Protein AF-A0A7V9PBM9-F1 (afdb_monomer_lite)

Secondary structure (DSSP, 8-state):
----SS-SSTT---TTS-HHHHHHHHTT-HHHHHHHHHHHTTS--HHHHHHHHHHHHHHHHHHHHHHHHSPPPPGGGGGTTS--

Structure (mmCIF, N/CA/C/O backbone):
data_AF-A0A7V9PBM9-F1
#
_entry.id   AF-A0A7V9PBM9-F1
#
loop_
_atom_site.group_PDB
_atom_site.id
_atom_site.type_symbol
_atom_site.label_atom_id
_atom_site.label_alt_id
_atom_site.label_comp_id
_atom_site.label_asym_id
_atom_site.label_entity_id
_atom_site.label_seq_id
_atom_site.pdbx_PDB_ins_code
_atom_site.Cartn_x
_atom_site.Cartn_y
_atom_site.Cartn_z
_atom_site.occupancy
_atom_site.B_iso_or_equiv
_atom_site.auth_seq_id
_atom_site.auth_comp_id
_atom_site.auth_asym_id
_atom_site.auth_atom_id
_atom_site.pdbx_PDB_model_num
ATOM 1 N N . ARG A 1 1 ? -15.530 14.174 0.131 1.00 86.56 1 ARG A N 1
ATOM 2 C CA . ARG A 1 1 ? -14.195 14.833 0.097 1.00 86.56 1 ARG A CA 1
ATOM 3 C C . ARG A 1 1 ? -13.168 13.825 0.606 1.00 86.56 1 ARG A C 1
ATOM 5 O O . ARG A 1 1 ? -13.536 13.066 1.491 1.00 86.56 1 ARG A O 1
ATOM 12 N N . CYS A 1 2 ? -11.947 13.815 0.074 1.00 95.31 2 CYS A N 1
ATOM 13 C CA . CYS A 1 2 ? -10.860 12.899 0.455 1.00 95.31 2 CYS A CA 1
ATOM 14 C C . CYS A 1 2 ? -9.562 13.675 0.738 1.00 95.31 2 CYS A C 1
ATOM 16 O O . CYS A 1 2 ? -9.523 14.891 0.532 1.00 95.31 2 CYS A O 1
ATOM 18 N N . TYR A 1 3 ? -8.519 12.982 1.205 1.00 96.94 3 TYR A N 1
ATOM 19 C CA . TYR A 1 3 ? -7.222 13.582 1.517 1.00 96.94 3 TYR A CA 1
ATOM 20 C C . TYR A 1 3 ? -6.065 12.636 1.163 1.00 96.94 3 TYR A C 1
ATOM 22 O O . TYR A 1 3 ? -6.166 11.432 1.371 1.00 96.94 3 TYR A O 1
ATOM 30 N N . ARG A 1 4 ? -4.964 13.176 0.626 1.00 96.69 4 ARG A N 1
ATOM 31 C CA . ARG A 1 4 ? -3.763 12.412 0.252 1.00 96.69 4 ARG A CA 1
ATOM 32 C C . ARG A 1 4 ? -2.658 12.664 1.272 1.00 96.69 4 ARG A C 1
ATOM 34 O O . ARG A 1 4 ? -2.160 13.786 1.368 1.00 96.69 4 ARG A O 1
ATOM 41 N N . TYR A 1 5 ? -2.253 11.627 1.996 1.00 95.50 5 TYR A N 1
ATOM 42 C CA . TYR A 1 5 ? -1.257 11.763 3.064 1.00 95.50 5 TYR A CA 1
ATOM 43 C C . TYR A 1 5 ? 0.144 12.083 2.530 1.00 95.50 5 TYR A C 1
ATOM 45 O O . TYR A 1 5 ? 0.808 12.977 3.047 1.00 95.50 5 TYR A O 1
ATOM 53 N N . MET A 1 6 ? 0.557 11.430 1.441 1.00 95.25 6 MET A N 1
ATOM 54 C CA . MET A 1 6 ? 1.879 11.633 0.832 1.00 95.25 6 MET A CA 1
ATOM 55 C C . MET A 1 6 ? 1.953 12.922 0.004 1.00 95.25 6 MET A C 1
ATOM 57 O O . MET A 1 6 ? 0.991 13.693 -0.042 1.00 95.25 6 MET A O 1
ATOM 61 N N . GLY A 1 7 ? 3.098 13.205 -0.618 1.00 95.44 7 GLY A N 1
ATOM 62 C CA . GLY A 1 7 ? 3.273 14.289 -1.590 1.00 95.44 7 GLY A CA 1
ATOM 63 C C . GLY A 1 7 ? 2.603 14.022 -2.943 1.00 95.44 7 GLY A C 1
ATOM 64 O O . GLY A 1 7 ? 1.920 13.014 -3.118 1.00 95.44 7 GLY A O 1
ATOM 65 N N . HIS A 1 8 ? 2.707 14.969 -3.882 1.00 96.06 8 HIS A N 1
ATOM 66 C CA . HIS A 1 8 ? 2.081 14.875 -5.212 1.00 96.06 8 HIS A CA 1
ATOM 67 C C . HIS A 1 8 ? 2.559 13.694 -6.030 1.00 96.06 8 HIS A C 1
ATOM 69 O O . HIS A 1 8 ? 1.761 13.065 -6.720 1.00 96.06 8 HIS A O 1
ATOM 75 N N . SER A 1 9 ? 3.824 13.359 -5.872 1.00 96.12 9 SER A N 1
ATOM 76 C CA . SER A 1 9 ? 4.450 12.186 -6.442 1.00 96.12 9 SER A CA 1
ATOM 77 C C . SER A 1 9 ? 5.529 11.704 -5.480 1.00 96.12 9 SER A C 1
ATOM 79 O O . SER A 1 9 ? 5.779 12.331 -4.448 1.00 96.12 9 SER A O 1
ATOM 81 N N . MET A 1 10 ? 6.219 10.629 -5.855 1.00 94.06 10 MET A N 1
ATOM 82 C CA . MET A 1 10 ? 7.393 10.141 -5.128 1.00 94.06 10 MET A CA 1
ATOM 83 C C . MET A 1 10 ? 8.504 11.196 -4.994 1.00 94.06 10 MET A C 1
ATOM 85 O O . MET A 1 10 ? 9.300 11.127 -4.063 1.00 94.06 10 MET A O 1
ATOM 89 N N . SER A 1 11 ? 8.559 12.180 -5.897 1.00 95.75 11 SER A N 1
ATOM 90 C CA . SER A 1 11 ? 9.573 13.242 -5.894 1.00 95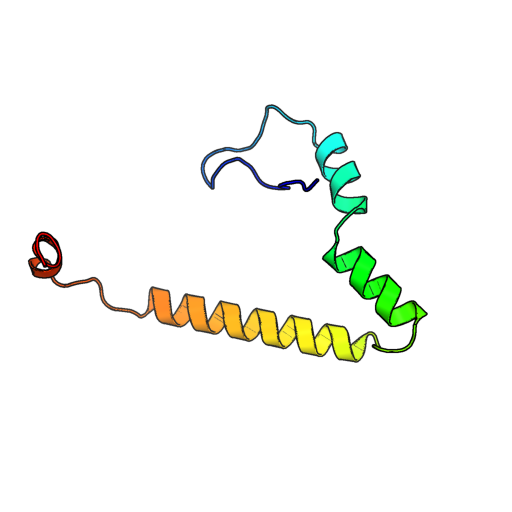.75 11 SER A CA 1
ATOM 91 C C . SER A 1 11 ? 9.152 14.499 -5.128 1.00 95.75 11 SER A C 1
ATOM 93 O O . SER A 1 11 ? 9.997 15.348 -4.853 1.00 95.75 11 SER A O 1
ATOM 95 N N . ASP A 1 12 ? 7.866 14.655 -4.800 1.00 95.69 12 ASP A N 1
ATOM 96 C CA . ASP A 1 12 ? 7.364 15.818 -4.065 1.00 95.69 12 ASP A CA 1
ATOM 97 C C . ASP A 1 12 ? 7.316 15.514 -2.558 1.00 95.69 12 ASP A C 1
ATOM 99 O O . ASP A 1 12 ? 6.511 14.690 -2.130 1.00 95.69 12 ASP A O 1
ATOM 103 N N . PRO A 1 13 ? 8.104 16.199 -1.715 1.00 92.19 13 PRO A N 1
ATOM 104 C CA . PRO A 1 13 ? 8.056 16.010 -0.268 1.00 92.19 13 PRO A CA 1
ATOM 105 C C . PRO A 1 13 ? 6.833 16.663 0.405 1.00 92.19 13 PRO A C 1
ATOM 107 O O . PRO A 1 13 ? 6.620 16.462 1.597 1.00 92.19 13 PRO A O 1
ATOM 110 N N . GLY A 1 14 ? 6.033 17.472 -0.300 1.00 92.25 14 GLY A N 1
ATOM 111 C CA . GLY A 1 14 ? 4.778 18.019 0.223 1.00 92.25 14 GLY A CA 1
ATOM 112 C C . GLY A 1 14 ? 4.918 19.196 1.198 1.00 92.25 14 GLY A C 1
ATOM 113 O O . GLY A 1 14 ? 4.012 19.416 2.000 1.00 92.25 14 GLY A O 1
ATOM 114 N N . LYS A 1 15 ? 6.013 19.969 1.126 1.00 94.19 15 LYS A N 1
ATOM 115 C CA . LYS A 1 15 ? 6.372 21.058 2.071 1.00 94.19 15 LYS A CA 1
ATOM 116 C C . LYS A 1 15 ? 5.394 22.244 2.138 1.00 94.19 15 LYS A C 1
ATOM 118 O O . LYS A 1 15 ? 5.562 23.127 2.970 1.00 94.19 15 LYS A O 1
ATOM 123 N N . TYR A 1 16 ? 4.390 22.279 1.268 1.00 95.88 16 TYR A N 1
ATOM 124 C CA . TYR A 1 16 ? 3.331 23.294 1.237 1.00 95.88 16 TYR A CA 1
ATOM 125 C C . TYR A 1 16 ? 2.169 22.996 2.202 1.00 95.88 16 TYR A C 1
ATOM 127 O O . TYR A 1 16 ? 1.197 23.745 2.230 1.00 95.88 16 TYR A O 1
ATOM 135 N N . ARG A 1 17 ? 2.243 21.906 2.976 1.00 96.75 17 ARG A N 1
ATOM 136 C CA . ARG A 1 17 ? 1.267 21.527 4.010 1.00 96.75 17 ARG A CA 1
ATOM 137 C C . ARG A 1 17 ? 1.983 21.279 5.327 1.00 96.75 17 ARG A C 1
ATOM 139 O O . ARG A 1 17 ? 3.157 20.908 5.338 1.00 96.75 17 ARG A O 1
ATOM 146 N N . THR A 1 18 ? 1.275 21.461 6.434 1.00 96.94 18 THR A N 1
ATOM 147 C CA . THR A 1 18 ? 1.833 21.202 7.762 1.00 96.94 18 THR A CA 1
ATOM 148 C C . THR A 1 18 ? 1.637 19.744 8.160 1.00 96.94 18 THR A C 1
ATOM 150 O O . THR A 1 18 ? 0.655 19.099 7.786 1.00 96.94 18 THR A O 1
ATOM 153 N N . SER A 1 19 ? 2.553 19.224 8.977 1.00 94.75 19 SER A N 1
ATOM 154 C CA . SER A 1 19 ? 2.410 17.886 9.557 1.00 94.75 19 SER A CA 1
ATOM 155 C C . SER A 1 19 ? 1.138 17.760 10.401 1.00 94.75 19 SER A C 1
ATOM 157 O O . SER A 1 19 ? 0.525 16.697 10.422 1.00 94.75 19 SER A O 1
ATOM 159 N N . ASP A 1 20 ? 0.711 18.841 11.059 1.00 97.44 20 ASP A N 1
ATOM 160 C CA . ASP A 1 20 ? -0.496 18.852 11.893 1.00 97.44 20 ASP A CA 1
ATOM 161 C C . ASP A 1 20 ? -1.780 18.769 11.063 1.00 97.44 20 ASP A C 1
ATOM 163 O O . ASP A 1 20 ? -2.716 18.067 11.448 1.00 97.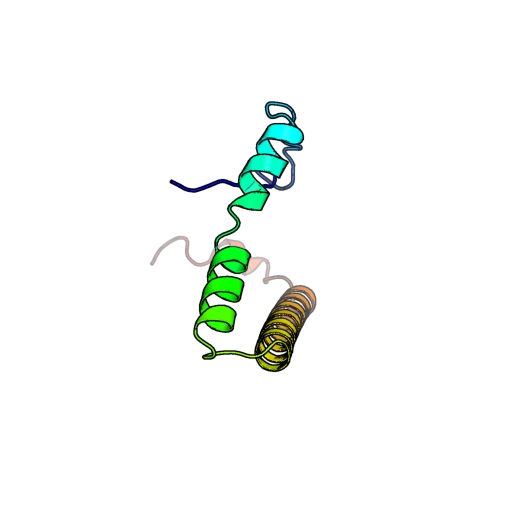44 20 ASP A O 1
ATOM 167 N N . GLU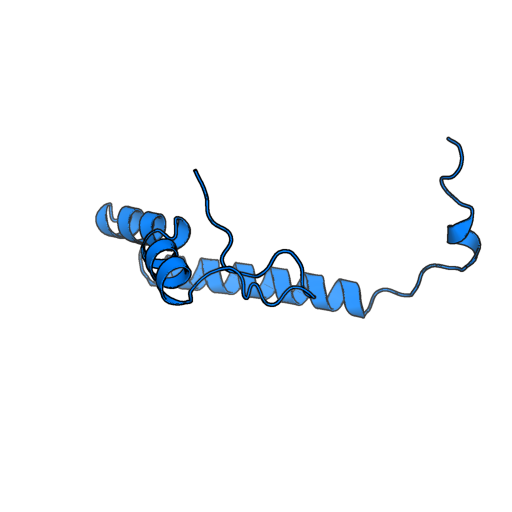 A 1 21 ? -1.825 19.420 9.894 1.00 97.25 21 GLU A N 1
ATOM 168 C CA . GLU A 1 21 ? -2.944 19.265 8.961 1.00 97.25 21 GLU A CA 1
ATOM 169 C C . GLU A 1 21 ? -3.071 17.805 8.515 1.00 97.25 21 GLU A C 1
ATOM 171 O O . GLU A 1 21 ? -4.166 17.245 8.551 1.00 97.25 21 GLU A O 1
ATOM 176 N N . ILE A 1 22 ? -1.954 17.172 8.144 1.00 96.81 22 ILE A N 1
ATOM 177 C CA . ILE A 1 22 ? -1.935 15.775 7.696 1.00 96.81 22 ILE A CA 1
ATOM 178 C C . ILE A 1 22 ? -2.393 14.845 8.827 1.00 96.81 22 ILE A C 1
ATOM 180 O O . ILE A 1 22 ? -3.272 14.016 8.595 1.00 96.81 22 ILE A O 1
ATOM 184 N N . LYS A 1 23 ? -1.876 15.019 10.052 1.00 96.75 23 LYS A N 1
ATOM 185 C CA . LYS A 1 23 ? -2.287 14.233 11.231 1.00 96.75 23 LYS A CA 1
ATOM 186 C C . LYS A 1 23 ? -3.787 14.337 11.497 1.00 96.75 23 LYS A C 1
ATOM 188 O O . LYS A 1 23 ? -4.453 13.318 11.639 1.00 96.75 23 LYS A O 1
ATOM 193 N N . LYS A 1 24 ? -4.345 15.551 11.462 1.00 97.19 24 LYS A N 1
ATOM 194 C CA . LYS A 1 24 ? -5.791 15.773 11.627 1.00 97.19 24 LYS A CA 1
ATOM 195 C C . LYS A 1 24 ? -6.626 15.051 10.563 1.00 97.19 24 LYS A C 1
ATOM 197 O O . LYS A 1 24 ? -7.770 14.681 10.807 1.00 97.19 24 LYS A O 1
ATOM 202 N N . GLN A 1 25 ? -6.092 14.875 9.357 1.00 97.00 25 GLN A N 1
ATOM 203 C CA . GLN A 1 25 ? -6.781 14.123 8.306 1.00 97.00 25 GLN A CA 1
ATOM 204 C C . GLN A 1 25 ? -6.623 12.611 8.480 1.00 97.00 25 GLN A C 1
ATOM 206 O O . GLN A 1 25 ? -7.557 11.887 8.156 1.00 97.00 25 GLN A O 1
ATOM 211 N N . GLN A 1 26 ? -5.501 12.135 9.030 1.00 96.75 26 GLN A N 1
ATOM 212 C CA . GLN A 1 26 ? -5.298 10.720 9.370 1.00 96.75 26 GLN A CA 1
ATOM 213 C C . GLN A 1 26 ? -6.240 10.238 10.482 1.00 96.75 26 GLN A C 1
ATOM 215 O O . GLN A 1 26 ? -6.659 9.089 10.462 1.00 96.75 26 GLN A O 1
ATOM 220 N N . GLU A 1 27 ? -6.673 11.113 11.396 1.00 96.62 27 GLU A N 1
ATOM 221 C CA . GLU A 1 27 ? -7.752 10.798 12.356 1.00 96.62 27 GLU A CA 1
ATOM 222 C C . GLU A 1 27 ? -9.080 10.437 11.666 1.00 96.62 27 GLU A C 1
ATOM 224 O O . GLU A 1 27 ? -9.964 9.831 12.266 1.00 96.62 27 GLU A O 1
ATOM 229 N N . ARG A 1 28 ? -9.235 10.814 10.392 1.00 96.81 28 ARG A N 1
ATOM 230 C CA . ARG A 1 28 ? -10.419 10.546 9.570 1.00 96.81 28 ARG A CA 1
ATOM 231 C C . ARG A 1 28 ? -10.178 9.434 8.554 1.00 96.81 28 ARG A C 1
ATOM 233 O O . ARG A 1 28 ? -10.873 9.392 7.536 1.00 96.81 28 ARG A O 1
ATOM 240 N N . ASP A 1 29 ? -9.188 8.579 8.799 1.00 97.94 29 ASP A N 1
ATOM 241 C CA . ASP A 1 29 ? -8.855 7.484 7.901 1.00 97.94 29 ASP A CA 1
ATOM 242 C C . ASP A 1 29 ? -10.075 6.567 7.692 1.00 97.94 29 ASP A C 1
ATOM 244 O O . ASP A 1 29 ? -10.585 5.985 8.654 1.00 97.94 29 ASP A O 1
ATOM 248 N N . PRO A 1 30 ? -10.570 6.426 6.450 1.00 97.69 30 PRO A N 1
ATOM 249 C CA . PRO A 1 30 ? -11.774 5.652 6.188 1.00 97.69 30 PRO A CA 1
ATOM 250 C C . PRO A 1 30 ? -11.594 4.156 6.466 1.00 97.69 30 PRO A C 1
ATOM 252 O O . PRO A 1 30 ? -12.573 3.502 6.815 1.00 97.69 30 PRO A O 1
ATOM 255 N N . ILE A 1 31 ? -10.380 3.608 6.339 1.00 96.69 31 ILE A N 1
ATOM 256 C CA . ILE A 1 31 ? -10.100 2.196 6.629 1.00 96.69 31 ILE A CA 1
ATOM 257 C C . ILE A 1 31 ? -10.199 1.964 8.135 1.00 96.69 31 ILE A C 1
ATOM 259 O O . ILE A 1 31 ? -10.877 1.033 8.566 1.00 96.69 31 ILE A O 1
ATOM 263 N N . PHE A 1 32 ? -9.582 2.837 8.935 1.00 96.06 32 PHE A N 1
ATOM 264 C CA . PHE A 1 32 ? -9.653 2.750 10.394 1.00 96.06 32 PHE A CA 1
ATOM 265 C C . PHE A 1 32 ? -11.088 2.930 10.904 1.00 96.06 32 PHE A C 1
ATOM 267 O O . PHE A 1 32 ? -11.589 2.095 11.652 1.00 96.06 32 PHE A O 1
ATOM 274 N N . LEU A 1 33 ? -11.781 3.979 10.452 1.00 97.31 33 LEU A N 1
ATOM 275 C CA . LEU A 1 33 ? -13.157 4.253 10.875 1.00 97.31 33 LEU A CA 1
ATOM 276 C C . LEU A 1 33 ? -14.111 3.112 10.502 1.00 97.31 33 LEU A C 1
ATOM 278 O O . LEU A 1 33 ? -14.988 2.751 11.286 1.00 97.31 33 LEU A O 1
ATOM 282 N N . PHE A 1 34 ? -13.939 2.521 9.318 1.00 97.31 34 PHE A N 1
ATOM 283 C CA . PHE A 1 34 ? -14.761 1.394 8.901 1.00 97.31 34 PHE A CA 1
ATOM 284 C C . PHE A 1 34 ? -14.448 0.127 9.707 1.00 97.31 34 PHE A C 1
ATOM 286 O O . PHE A 1 34 ? -15.379 -0.549 10.145 1.00 97.31 34 PHE A O 1
ATOM 293 N N . LYS A 1 35 ? -13.164 -0.151 9.979 1.00 96.81 35 LYS A N 1
ATOM 294 C CA . LYS A 1 35 ? -12.728 -1.240 10.868 1.00 96.81 35 LYS A CA 1
ATOM 295 C C . LYS A 1 35 ? -13.406 -1.143 12.236 1.00 96.81 35 LYS A C 1
ATOM 297 O O . LYS A 1 35 ? -14.035 -2.111 12.658 1.00 96.81 35 LYS A O 1
ATOM 302 N N . GLU A 1 36 ? -13.369 0.024 12.875 1.00 96.69 36 GLU A N 1
ATOM 303 C CA . GLU A 1 36 ? -14.031 0.236 14.170 1.00 96.69 36 GLU A CA 1
ATOM 304 C C . GLU A 1 36 ? -15.550 0.031 14.075 1.00 96.69 36 GLU A C 1
ATOM 306 O O . GLU A 1 36 ? -16.116 -0.703 14.884 1.00 96.69 36 GLU A O 1
ATOM 311 N N . SER A 1 37 ? -16.206 0.553 13.031 1.00 97.81 37 SER A N 1
ATOM 312 C CA . SER A 1 37 ? -17.655 0.364 12.848 1.00 97.81 37 SER A CA 1
ATOM 313 C C . SER A 1 37 ? -18.067 -1.111 12.711 1.00 97.81 37 SER A C 1
ATOM 315 O O . SER A 1 37 ? -19.107 -1.526 13.223 1.00 97.81 37 SER A O 1
ATOM 317 N N . LEU A 1 38 ? -17.237 -1.934 12.062 1.00 97.62 38 LEU A N 1
ATOM 318 C CA . LEU A 1 38 ? -17.479 -3.370 11.909 1.00 9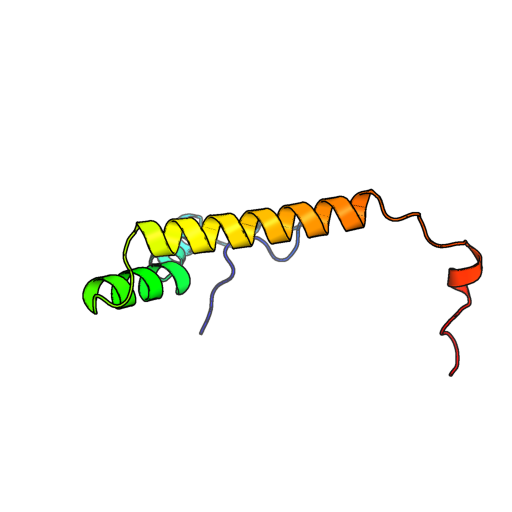7.62 38 LEU A CA 1
ATOM 319 C C . LEU A 1 38 ? -17.246 -4.140 13.214 1.00 97.62 38 LEU A C 1
ATOM 321 O O . LEU A 1 38 ? -17.966 -5.107 13.482 1.00 97.62 38 LEU A O 1
ATOM 325 N N . LYS A 1 39 ? -16.274 -3.709 14.030 1.00 95.94 39 LYS A N 1
ATOM 326 C CA . LYS A 1 39 ? -16.034 -4.262 15.371 1.00 95.94 39 LYS A CA 1
ATOM 327 C C . LYS A 1 39 ? -17.185 -3.940 16.315 1.00 95.94 39 LYS A C 1
ATOM 329 O O . LYS A 1 39 ? -17.688 -4.838 16.988 1.00 95.94 39 LYS A O 1
ATOM 334 N N . GLU A 1 40 ? -17.645 -2.691 16.330 1.00 97.25 40 GLU A N 1
ATOM 335 C CA . GLU A 1 40 ? -18.801 -2.258 17.127 1.00 97.25 40 GLU A CA 1
ATOM 336 C C . GLU A 1 40 ? -20.066 -3.040 16.754 1.00 97.25 40 GLU A C 1
ATOM 338 O O . GLU A 1 40 ? -20.800 -3.505 17.628 1.00 97.25 40 GLU A O 1
ATOM 343 N N . ALA A 1 41 ? -20.279 -3.261 15.455 1.00 97.88 41 ALA A N 1
ATOM 344 C CA . ALA A 1 41 ? -21.382 -4.065 14.939 1.00 97.88 41 ALA A CA 1
ATOM 345 C C . ALA A 1 41 ? -21.192 -5.586 15.120 1.00 97.88 41 ALA A C 1
ATOM 347 O O . ALA A 1 41 ? -22.094 -6.353 14.784 1.00 97.88 41 ALA A O 1
ATOM 348 N N . LYS A 1 42 ? -20.051 -6.034 15.668 1.00 96.75 42 LYS A N 1
ATOM 349 C CA . LYS A 1 42 ? -19.691 -7.446 15.898 1.00 96.75 42 LYS A CA 1
ATOM 350 C C . LYS A 1 42 ? -19.707 -8.314 14.635 1.00 96.75 42 LYS A C 1
ATOM 352 O O . LYS A 1 42 ? -19.912 -9.523 14.723 1.00 96.75 42 LYS A O 1
ATOM 357 N N . PHE A 1 43 ? -19.481 -7.711 13.469 1.00 97.06 43 PHE A N 1
ATOM 358 C CA . PHE A 1 43 ? -19.327 -8.452 12.215 1.00 97.06 43 PHE A CA 1
ATOM 359 C C . PHE A 1 43 ? -17.919 -9.024 12.051 1.00 97.06 43 PHE A C 1
ATOM 361 O O . PHE A 1 43 ? -17.764 -10.047 11.394 1.00 97.06 43 PHE A O 1
ATOM 368 N N . PHE A 1 44 ? -16.916 -8.357 12.625 1.00 97.12 44 PHE A N 1
ATOM 369 C CA . PHE A 1 44 ? -15.507 -8.730 12.523 1.00 97.12 44 PHE A CA 1
ATOM 370 C C . PHE A 1 44 ? -14.831 -8.685 13.894 1.00 97.12 44 PHE A C 1
ATOM 372 O O . PHE A 1 44 ? -15.165 -7.866 14.754 1.00 97.12 44 PHE A O 1
ATOM 379 N N . THR A 1 45 ? -13.844 -9.553 14.067 1.00 95.81 45 THR A N 1
ATOM 380 C CA . THR A 1 45 ? -12.927 -9.609 15.204 1.00 95.81 45 THR A CA 1
ATOM 381 C C . THR A 1 45 ? -11.550 -9.078 14.812 1.00 95.81 45 THR A C 1
ATOM 383 O O . THR A 1 45 ? -11.238 -8.926 13.632 1.00 95.81 45 THR A O 1
ATOM 386 N N . ASP A 1 46 ? -10.686 -8.826 15.798 1.00 94.88 46 ASP A N 1
ATOM 387 C CA . ASP A 1 46 ? -9.301 -8.419 15.524 1.00 94.88 46 ASP A CA 1
ATOM 388 C C . ASP A 1 46 ? -8.536 -9.464 14.698 1.00 94.88 46 ASP A C 1
ATOM 390 O O . ASP A 1 46 ? -7.749 -9.095 13.828 1.00 94.88 46 ASP A O 1
ATOM 394 N N . LYS A 1 47 ? -8.838 -10.753 14.903 1.00 97.06 47 LYS A N 1
ATOM 395 C CA . LYS A 1 47 ? -8.250 -11.847 14.129 1.00 97.06 47 LYS A CA 1
ATOM 396 C C . LYS A 1 47 ? -8.659 -11.793 12.654 1.00 97.06 47 LYS A C 1
ATOM 398 O O . LYS A 1 47 ? -7.811 -11.969 11.788 1.00 97.06 47 LYS A O 1
ATOM 403 N N . ASP A 1 48 ? -9.926 -11.497 12.361 1.00 97.19 48 ASP A N 1
ATOM 404 C CA . ASP A 1 48 ? -10.395 -11.377 10.974 1.00 97.19 48 ASP A CA 1
ATOM 405 C C . ASP A 1 48 ? -9.669 -10.238 10.237 1.00 97.19 48 ASP A C 1
ATOM 407 O O . ASP A 1 48 ? -9.302 -10.369 9.069 1.00 97.19 48 ASP A O 1
ATOM 411 N N . PHE A 1 49 ? -9.413 -9.116 10.922 1.00 96.50 49 PHE A N 1
ATOM 412 C CA . PHE A 1 49 ? -8.633 -8.018 10.346 1.00 96.50 49 PHE A CA 1
ATOM 413 C C . PHE A 1 49 ? -7.165 -8.383 10.139 1.00 96.50 49 PHE A C 1
ATOM 415 O O . PHE A 1 49 ? -6.607 -8.031 9.103 1.00 96.50 49 PHE A O 1
ATOM 422 N N . GLU A 1 50 ? -6.548 -9.096 11.081 1.00 97.12 50 GLU A N 1
ATOM 423 C CA . GLU A 1 50 ? -5.177 -9.592 10.932 1.00 97.12 50 GLU A CA 1
ATOM 424 C C . GLU A 1 50 ? -5.048 -10.516 9.709 1.00 97.12 50 GLU A C 1
ATOM 426 O O . GLU A 1 50 ? -4.128 -10.360 8.905 1.00 97.12 50 GLU A O 1
ATOM 431 N N . GLU A 1 51 ? -6.009 -11.420 9.504 1.00 98.25 51 GLU A N 1
ATOM 432 C CA . GLU A 1 51 ? -6.049 -12.297 8.330 1.00 98.25 51 GLU A CA 1
ATOM 433 C C . GLU A 1 51 ? -6.181 -11.504 7.017 1.00 98.25 51 GLU A C 1
ATOM 435 O O . GLU A 1 51 ? -5.493 -11.805 6.038 1.00 98.25 51 GLU A O 1
ATOM 440 N N . ILE A 1 52 ? -7.019 -10.462 6.981 1.00 97.62 52 ILE A N 1
ATOM 441 C CA . ILE A 1 52 ? -7.152 -9.578 5.809 1.00 97.62 52 ILE A CA 1
ATOM 442 C C . ILE A 1 52 ? -5.851 -8.814 5.539 1.00 97.62 52 ILE A C 1
ATOM 444 O O . ILE A 1 52 ? -5.406 -8.751 4.391 1.00 97.62 52 ILE A O 1
ATOM 448 N N . GLU A 1 53 ? -5.240 -8.235 6.574 1.00 97.50 53 GLU A N 1
ATOM 449 C CA . GLU A 1 53 ? -3.994 -7.475 6.455 1.00 97.50 53 GLU A CA 1
ATOM 450 C C . GLU A 1 53 ? -2.848 -8.358 5.947 1.00 97.50 53 GLU A C 1
ATOM 452 O O . GLU A 1 53 ? -2.095 -7.938 5.067 1.00 97.50 53 GLU A O 1
ATOM 457 N N . ASN A 1 54 ? -2.741 -9.593 6.443 1.00 98.50 54 ASN A N 1
ATOM 458 C CA . ASN A 1 54 ? -1.727 -10.544 5.992 1.00 98.50 54 ASN A CA 1
ATOM 459 C C . ASN A 1 54 ? -1.936 -10.938 4.527 1.00 98.50 54 ASN A C 1
ATOM 461 O O . ASN A 1 54 ? -1.001 -10.842 3.736 1.00 98.50 54 ASN A O 1
ATOM 465 N N . ARG A 1 55 ? -3.172 -11.250 4.119 1.00 98.62 55 ARG A N 1
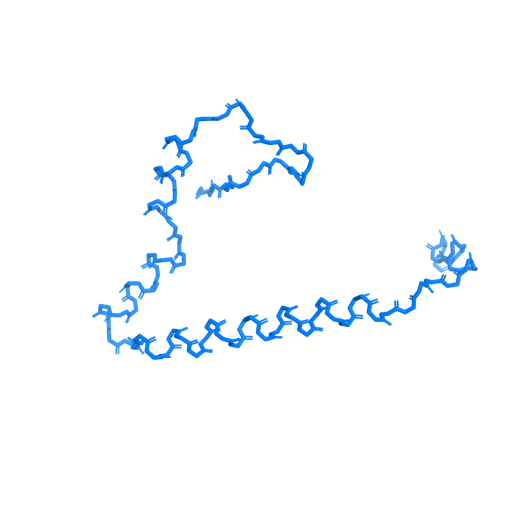ATOM 466 C CA . ARG A 1 55 ? -3.488 -11.541 2.709 1.00 98.62 55 ARG A CA 1
ATOM 467 C C . ARG A 1 55 ? -3.166 -10.373 1.778 1.00 98.62 55 ARG A C 1
ATOM 469 O O . ARG A 1 55 ? -2.702 -10.586 0.661 1.00 98.62 55 ARG A O 1
ATOM 476 N N . ALA A 1 56 ? -3.425 -9.139 2.214 1.00 98.50 56 ALA A N 1
ATOM 477 C CA . ALA A 1 56 ? -3.095 -7.951 1.433 1.00 98.50 56 ALA A CA 1
ATOM 478 C C . ALA A 1 56 ? -1.575 -7.777 1.281 1.00 98.50 56 ALA A C 1
ATOM 480 O O . ALA A 1 56 ? -1.110 -7.487 0.179 1.00 98.50 56 ALA A O 1
ATOM 481 N N . LYS A 1 57 ? -0.801 -7.992 2.355 1.00 98.50 57 LYS A N 1
ATOM 482 C CA . LYS A 1 57 ? 0.670 -7.953 2.313 1.00 98.50 57 LYS A CA 1
ATOM 483 C C . LYS A 1 57 ? 1.230 -9.013 1.372 1.00 98.50 57 LYS A C 1
ATOM 485 O O . LYS A 1 57 ? 1.991 -8.664 0.477 1.00 98.50 57 LYS A O 1
ATOM 490 N N . GLU A 1 58 ? 0.787 -10.259 1.506 1.00 98.69 58 GLU A N 1
ATOM 491 C CA . GLU A 1 58 ? 1.215 -11.367 0.644 1.00 98.69 58 GLU A CA 1
ATOM 492 C C . GLU A 1 58 ? 0.931 -11.081 -0.837 1.00 98.69 58 GLU A C 1
ATOM 494 O O . GLU A 1 58 ? 1.785 -11.308 -1.693 1.00 98.69 58 GLU A O 1
ATOM 499 N N . ALA A 1 59 ? -0.246 -10.529 -1.154 1.00 98.75 59 ALA A N 1
ATOM 500 C CA . ALA A 1 59 ? -0.595 -10.162 -2.524 1.00 98.75 59 ALA A CA 1
ATOM 501 C C . ALA A 1 59 ? 0.316 -9.057 -3.087 1.00 98.75 59 ALA A C 1
ATOM 503 O O . ALA A 1 59 ? 0.732 -9.134 -4.245 1.00 98.75 59 ALA A O 1
ATOM 504 N N . VAL A 1 60 ? 0.642 -8.041 -2.281 1.00 98.69 60 VAL A N 1
ATOM 505 C CA . VAL A 1 60 ? 1.557 -6.960 -2.681 1.00 98.69 60 VAL A CA 1
ATOM 506 C C . VAL A 1 60 ? 2.977 -7.491 -2.866 1.00 98.69 60 VAL A C 1
ATOM 508 O O . VAL A 1 60 ? 3.599 -7.193 -3.881 1.00 98.69 60 VAL A O 1
ATOM 511 N N . GLU A 1 61 ? 3.481 -8.305 -1.941 1.00 98.62 61 GLU A N 1
ATOM 512 C CA . GLU A 1 61 ? 4.815 -8.911 -2.035 1.00 98.62 61 GLU A CA 1
ATOM 513 C C . GLU A 1 61 ? 4.948 -9.798 -3.276 1.00 98.62 61 GLU A C 1
ATOM 515 O O . GLU A 1 61 ? 5.935 -9.697 -4.006 1.00 98.62 61 GLU A O 1
ATOM 520 N N . ALA A 1 62 ? 3.931 -10.613 -3.568 1.00 98.62 62 ALA A N 1
ATOM 521 C CA . ALA A 1 62 ? 3.897 -11.432 -4.774 1.00 98.62 62 ALA A CA 1
ATOM 522 C C . ALA A 1 62 ? 3.899 -10.578 -6.053 1.00 98.62 62 ALA A C 1
ATOM 524 O O . ALA A 1 62 ? 4.622 -10.897 -6.997 1.00 98.62 62 ALA A O 1
ATOM 525 N N . ALA A 1 63 ? 3.131 -9.484 -6.084 1.00 98.69 63 ALA A N 1
ATOM 526 C CA . ALA A 1 63 ? 3.084 -8.577 -7.228 1.00 98.69 63 ALA A CA 1
ATOM 527 C C . ALA A 1 63 ? 4.418 -7.844 -7.450 1.00 98.69 63 ALA A C 1
ATOM 529 O O . ALA A 1 63 ? 4.870 -7.739 -8.589 1.00 98.69 63 ALA A O 1
ATOM 530 N N . VAL A 1 64 ? 5.064 -7.378 -6.375 1.00 98.56 64 VAL A N 1
ATOM 531 C CA . VAL A 1 64 ? 6.388 -6.736 -6.439 1.00 98.56 64 VAL A CA 1
ATOM 532 C C . VAL A 1 64 ? 7.433 -7.727 -6.936 1.00 98.56 64 VAL A C 1
ATOM 534 O O . VAL A 1 64 ? 8.141 -7.426 -7.890 1.00 98.56 64 VAL A O 1
ATOM 537 N N . LYS A 1 65 ? 7.474 -8.936 -6.366 1.00 98.50 65 LYS A N 1
ATOM 538 C CA . LYS A 1 65 ? 8.401 -9.984 -6.803 1.00 98.50 65 LYS A CA 1
ATOM 539 C C . LYS A 1 65 ? 8.222 -10.316 -8.283 1.00 98.50 65 LYS A C 1
ATOM 541 O O . LYS A 1 65 ? 9.202 -10.390 -9.013 1.00 98.50 65 LYS A O 1
ATOM 546 N N . PHE A 1 66 ? 6.978 -10.484 -8.731 1.00 98.56 66 PHE A N 1
ATOM 547 C CA . PHE A 1 66 ? 6.684 -10.722 -10.141 1.00 98.56 66 PHE A CA 1
ATOM 548 C C . PHE A 1 66 ? 7.186 -9.577 -11.031 1.00 98.56 66 PHE A C 1
ATOM 550 O O . PHE A 1 66 ? 7.777 -9.838 -12.076 1.00 98.56 66 PHE A O 1
ATOM 557 N N . ALA A 1 67 ? 6.974 -8.322 -10.627 1.00 98.25 67 ALA A N 1
ATOM 558 C CA . ALA A 1 67 ? 7.437 -7.161 -11.380 1.00 98.25 67 ALA A CA 1
ATOM 559 C C . ALA A 1 67 ? 8.973 -7.079 -11.450 1.00 98.25 67 ALA A C 1
ATOM 561 O O . ALA A 1 67 ? 9.507 -6.814 -12.523 1.00 98.25 67 ALA A O 1
ATOM 562 N N . ASP A 1 68 ? 9.671 -7.355 -10.346 1.00 98.00 68 ASP A N 1
ATOM 563 C CA . ASP A 1 68 ? 11.138 -7.317 -10.276 1.00 98.00 68 ASP A CA 1
ATOM 564 C C . ASP A 1 68 ? 11.800 -8.475 -11.043 1.00 98.00 68 ASP A C 1
ATOM 566 O O . ASP A 1 68 ? 12.861 -8.303 -11.642 1.00 98.00 68 ASP A O 1
ATOM 570 N N . GLU A 1 69 ? 11.185 -9.662 -11.034 1.00 98.25 69 GLU A N 1
ATOM 571 C CA . GLU A 1 69 ? 11.678 -10.849 -11.749 1.0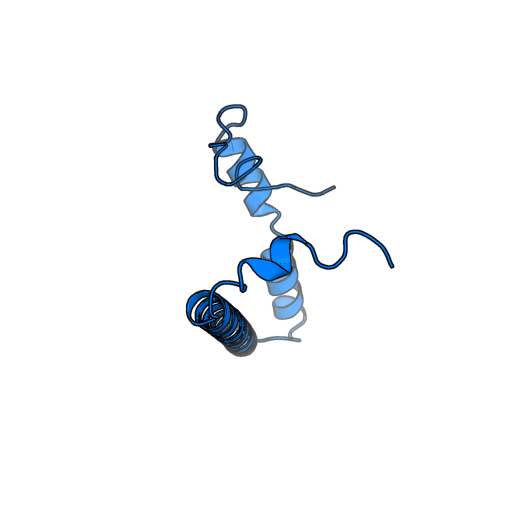0 98.25 69 GLU A CA 1
ATOM 572 C C . GLU A 1 69 ? 11.286 -10.861 -13.235 1.00 98.25 69 GLU A C 1
ATOM 574 O O . GLU A 1 69 ? 11.801 -11.675 -14.007 1.00 98.25 69 GLU A O 1
ATOM 579 N N . SER A 1 70 ? 10.381 -9.972 -13.653 1.00 98.31 70 SER A N 1
ATOM 580 C CA . SER A 1 70 ? 9.976 -9.863 -15.051 1.00 98.31 70 SER A CA 1
ATOM 581 C C . SER A 1 70 ? 11.142 -9.361 -15.910 1.00 98.31 70 SER A C 1
ATOM 583 O O . SER A 1 70 ? 11.814 -8.392 -15.545 1.00 98.31 70 SER A O 1
ATOM 585 N N . PRO A 1 71 ? 11.406 -9.985 -17.072 1.00 97.38 71 PRO A N 1
ATOM 586 C CA . PRO A 1 71 ? 12.453 -9.515 -17.962 1.00 97.38 71 PRO A CA 1
ATOM 587 C C . PRO A 1 71 ? 12.118 -8.117 -18.487 1.00 97.38 71 PRO A C 1
ATOM 589 O O . PRO A 1 71 ? 10.952 -7.763 -18.676 1.00 97.38 71 PRO A O 1
ATOM 592 N N . LEU A 1 72 ? 13.157 -7.339 -18.786 1.00 96.75 72 LEU A N 1
ATOM 593 C CA . LEU A 1 72 ? 12.978 -6.107 -19.545 1.00 96.75 72 LEU A CA 1
ATOM 594 C C . LEU A 1 72 ? 12.361 -6.424 -20.919 1.00 96.75 72 LEU A C 1
ATOM 596 O O . LEU A 1 72 ? 12.669 -7.476 -21.491 1.00 96.75 72 LEU A O 1
ATOM 600 N N . PRO A 1 73 ? 11.521 -5.527 -21.466 1.00 96.12 73 PRO A N 1
ATOM 601 C CA . PRO A 1 73 ? 10.964 -5.715 -22.799 1.00 96.12 73 PRO A CA 1
ATOM 602 C C . PRO A 1 73 ? 12.077 -5.764 -23.856 1.00 96.12 73 PRO A C 1
ATOM 604 O O . PRO A 1 73 ? 13.119 -5.117 -23.711 1.00 96.12 73 PRO A O 1
ATOM 607 N N . ASP A 1 74 ? 11.853 -6.518 -24.937 1.00 97.12 74 ASP A N 1
ATOM 608 C CA . ASP A 1 74 ? 12.741 -6.485 -26.104 1.00 97.12 74 ASP A CA 1
ATOM 609 C C . ASP A 1 74 ? 12.745 -5.062 -26.686 1.00 97.12 74 ASP A C 1
ATOM 611 O O . ASP A 1 74 ? 11.710 -4.401 -26.747 1.00 97.12 74 ASP A O 1
ATOM 615 N N . ALA A 1 75 ? 13.897 -4.577 -27.152 1.00 97.06 75 ALA A N 1
ATOM 616 C CA . ALA A 1 75 ? 14.001 -3.257 -27.772 1.00 97.06 75 ALA A CA 1
ATOM 617 C C . ALA A 1 75 ? 13.036 -3.066 -28.961 1.00 97.06 75 ALA A C 1
ATOM 619 O O . ALA A 1 75 ? 12.660 -1.936 -29.269 1.00 97.06 75 ALA A O 1
ATOM 620 N N . LYS A 1 76 ? 12.620 -4.151 -29.629 1.00 96.38 76 LYS A N 1
ATOM 621 C CA . LYS A 1 76 ? 11.612 -4.122 -30.700 1.00 96.38 76 LYS A CA 1
ATOM 622 C C . LYS A 1 76 ? 10.225 -3.700 -30.215 1.00 96.38 76 LYS A C 1
ATOM 624 O O . LYS A 1 76 ? 9.500 -3.103 -31.006 1.00 96.38 76 LYS A O 1
ATOM 629 N N . GLU A 1 77 ? 9.893 -3.936 -28.944 1.00 96.44 77 GLU A N 1
ATOM 630 C CA . GLU A 1 77 ? 8.632 -3.492 -28.325 1.00 96.44 77 GLU A CA 1
ATOM 631 C C . GLU A 1 77 ? 8.502 -1.962 -28.297 1.00 96.44 77 GLU A C 1
ATOM 633 O O . GLU A 1 77 ? 7.420 -1.421 -28.125 1.00 96.44 77 GLU A O 1
ATOM 638 N N . LEU A 1 78 ? 9.588 -1.217 -28.520 1.00 96.44 78 LEU A N 1
ATOM 639 C CA . LEU A 1 78 ? 9.510 0.237 -28.663 1.00 96.44 78 LEU A CA 1
ATOM 640 C C . LEU A 1 78 ? 8.670 0.680 -29.877 1.00 96.44 78 LEU A C 1
ATOM 642 O O . LEU A 1 78 ? 8.167 1.802 -29.896 1.00 96.44 78 LEU A O 1
ATOM 646 N N . PHE A 1 79 ? 8.563 -0.166 -30.907 1.00 96.19 79 PHE A N 1
ATOM 647 C CA . PHE A 1 79 ? 7.883 0.153 -32.168 1.00 96.19 79 PHE A CA 1
ATOM 648 C C . PHE A 1 79 ? 6.532 -0.556 -32.328 1.00 96.19 79 PHE A C 1
ATOM 650 O O . PHE A 1 79 ? 5.875 -0.377 -33.357 1.00 96.19 79 PHE A O 1
ATOM 657 N N . THR A 1 80 ? 6.130 -1.373 -31.354 1.00 96.25 80 THR A N 1
ATOM 658 C CA . THR A 1 80 ? 4.804 -1.998 -31.312 1.00 96.25 80 THR A CA 1
ATOM 659 C C . THR A 1 80 ? 3.761 -0.978 -30.821 1.00 96.25 80 THR A C 1
ATOM 661 O O . THR A 1 80 ? 4.107 0.084 -30.305 1.00 96.25 80 THR A O 1
ATOM 664 N N . ASP A 1 81 ? 2.477 -1.229 -31.096 1.00 94.44 81 ASP A N 1
ATOM 665 C CA . ASP A 1 81 ? 1.324 -0.407 -30.669 1.00 94.44 81 ASP A CA 1
ATOM 666 C C . ASP A 1 81 ? 1.291 1.072 -31.125 1.00 94.44 81 ASP A C 1
ATOM 668 O O . ASP A 1 81 ? 0.505 1.877 -30.622 1.00 94.44 81 ASP A O 1
ATOM 672 N N . VAL A 1 82 ? 2.094 1.450 -32.127 1.00 95.12 82 VAL A N 1
ATOM 673 C CA . VAL A 1 82 ? 2.060 2.800 -32.732 1.00 95.12 82 VAL A CA 1
ATOM 674 C C . VAL A 1 82 ? 0.814 3.004 -33.605 1.00 95.12 82 VAL A C 1
ATOM 676 O O . VAL A 1 82 ? 0.239 4.093 -33.637 1.00 95.12 82 VAL A O 1
ATOM 679 N N . TYR A 1 83 ? 0.393 1.953 -34.309 1.00 91.62 83 TYR A N 1
ATOM 680 C CA . TYR A 1 83 ? -0.844 1.889 -35.086 1.00 91.62 83 TYR A CA 1
ATOM 681 C C . TYR A 1 83 ? -1.576 0.583 -34.757 1.00 91.62 83 TYR A C 1
ATOM 683 O O . TYR A 1 83 ? -0.936 -0.383 -34.339 1.00 91.62 83 TYR A O 1
ATOM 691 N N . ALA A 1 84 ? -2.899 0.583 -34.941 1.00 79.62 84 ALA A N 1
ATOM 692 C CA . ALA A 1 84 ? -3.770 -0.568 -34.690 1.00 79.62 84 ALA A CA 1
ATOM 693 C C . ALA A 1 84 ? -3.753 -1.595 -35.831 1.00 79.62 84 ALA A C 1
ATOM 695 O O . ALA A 1 84 ? -3.601 -1.172 -37.002 1.00 79.62 84 ALA A O 1
#

Sequence (84 aa):
RCYRYMGHSMSDPGKYRTSDEIKKQQERDPIFLFKESLKEAKFFTDKDFEEIENRAKEAVEAAVKFADESPLPDAKELFTDVYA

pLDDT: mean 96.46, std 2.6, range [79.62, 98.75]

Foldseek 3Di:
DADDLQAPDPPGRNVVDDPVVSVVRVVVPPVVVVVVVCVVVVVDDPVNVVVVVVVVVVVVVVVVVCVVPDDDDDPVVVVPPPDD

Radius of gyration: 20.17 Å; chains: 1; bounding box: 35×36×52 Å